Protein AF-A0A016TPY2-F1 (afdb_monomer_lite)

Sequence (150 aa):
MLPDPRPSDEDLDEGYVEQSNDREWDIEFTELELVSVVVYNLLQKNRFIAKELQAFGDIWKPRFQYLVNVIRVFTRRLKRKLDDEVERGEQDLRNSRLLKVANNVGLIANCFLVNICDLHVKITPSWAPQKRKAIYPRKVGLTYKRRRIE

Foldseek 3Di:
DQDDDDPDPPDDDPPPVPPPCPPVCPDPLLVLLVVLVVLLVVCQVPLVVLVVVVVVCVPCLNSLVVLLVVLVVVLVVLVVVQVVCVVVVHHDPVSVLSSLSSVLSNVSSVCSNVGSSDRDDDGDGSPHDDPPPPPPDPPPDPPDPDDDDD

pLDDT: mean 76.29, std 21.66, range [36.28, 96.44]

Radius of gyration: 22.67 Å; chains: 1; bounding box: 59×80×41 Å

Secondary structure (DSSP, 8-state):
-PPP-----TT--TTGGGTTTTTTT---HHHHHHHHHHHHHHHHH-HHHHHHHHHTHHHHHHHHHHHHHHHHHHHHHHHHHHHHHHHTT---HHHHHHHHHHHHHHHHHHHHHHHTT--------TTS----------------------

Organism: NCBI:txid53326

Structure (mmCIF, N/CA/C/O backbone):
data_AF-A0A016TPY2-F1
#
_entry.id   AF-A0A016TPY2-F1
#
loop_
_atom_site.group_PDB
_atom_site.id
_atom_site.type_symbol
_atom_site.label_atom_id
_atom_site.label_alt_id
_atom_site.label_comp_id
_atom_site.label_asym_id
_atom_site.label_entity_id
_atom_site.label_seq_id
_atom_site.pdbx_PDB_ins_code
_atom_site.Cartn_x
_atom_site.Cartn_y
_atom_site.Cartn_z
_atom_site.occupancy
_atom_site.B_iso_or_equiv
_atom_site.auth_seq_id
_atom_site.auth_comp_id
_atom_site.auth_asym_id
_atom_site.auth_atom_id
_atom_site.pdbx_PDB_model_num
ATOM 1 N N . MET A 1 1 ? 12.430 -10.779 5.160 1.00 46.66 1 MET A N 1
ATOM 2 C CA . MET A 1 1 ? 12.157 -11.285 3.796 1.00 46.66 1 MET A CA 1
ATOM 3 C C . MET A 1 1 ? 10.680 -11.625 3.723 1.00 46.66 1 MET A C 1
ATOM 5 O O . MET A 1 1 ? 10.185 -12.173 4.697 1.00 46.66 1 MET A O 1
ATOM 9 N N . LEU A 1 2 ? 9.971 -11.246 2.654 1.00 52.25 2 LEU A N 1
ATOM 10 C CA . LEU A 1 2 ? 8.590 -11.712 2.466 1.00 52.25 2 LEU A CA 1
ATOM 11 C C . LEU A 1 2 ? 8.623 -13.233 2.245 1.00 52.25 2 LEU A C 1
ATOM 13 O O . LEU A 1 2 ? 9.536 -13.679 1.544 1.00 52.25 2 LEU A O 1
ATOM 17 N N . PRO A 1 3 ? 7.692 -14.011 2.825 1.00 54.38 3 PRO A N 1
ATOM 18 C CA . PRO A 1 3 ? 7.655 -15.448 2.598 1.00 54.38 3 PRO A CA 1
ATOM 19 C C . PRO A 1 3 ? 7.477 -15.721 1.105 1.00 54.38 3 PRO A C 1
ATOM 21 O O . PRO A 1 3 ? 6.698 -15.031 0.437 1.00 54.38 3 PRO A O 1
ATOM 24 N N . ASP A 1 4 ? 8.197 -16.709 0.580 1.00 53.78 4 ASP A N 1
ATOM 25 C CA . ASP A 1 4 ? 7.926 -17.180 -0.771 1.00 53.78 4 ASP A CA 1
ATOM 26 C C . ASP A 1 4 ? 6.539 -17.843 -0.801 1.00 53.78 4 ASP A C 1
ATOM 28 O O . ASP A 1 4 ? 6.193 -18.582 0.129 1.00 53.78 4 ASP A O 1
ATOM 32 N N . PRO A 1 5 ? 5.720 -17.580 -1.836 1.00 49.53 5 PRO A N 1
ATOM 33 C CA . PRO A 1 5 ? 4.482 -18.316 -2.028 1.00 49.53 5 PRO A CA 1
ATOM 34 C C . PRO A 1 5 ? 4.843 -19.790 -2.235 1.00 49.53 5 PRO A C 1
ATOM 36 O O . PRO A 1 5 ? 5.479 -20.147 -3.226 1.00 49.53 5 PRO A O 1
ATOM 39 N N . ARG A 1 6 ? 4.494 -20.646 -1.270 1.00 51.94 6 ARG A N 1
ATOM 40 C CA . ARG A 1 6 ? 4.696 -22.091 -1.407 1.00 51.94 6 ARG A CA 1
ATOM 41 C C . ARG A 1 6 ? 3.804 -22.604 -2.546 1.00 51.94 6 ARG A C 1
ATOM 43 O O . ARG A 1 6 ? 2.679 -22.110 -2.672 1.00 51.94 6 ARG A O 1
ATOM 50 N N . PRO A 1 7 ? 4.270 -23.560 -3.370 1.00 44.44 7 PRO A N 1
ATOM 51 C CA . PRO A 1 7 ? 3.381 -24.265 -4.282 1.00 44.44 7 PRO A CA 1
ATOM 52 C C . PRO A 1 7 ? 2.259 -24.889 -3.450 1.00 44.44 7 PRO A C 1
ATOM 54 O O . PRO A 1 7 ? 2.516 -25.523 -2.428 1.00 44.4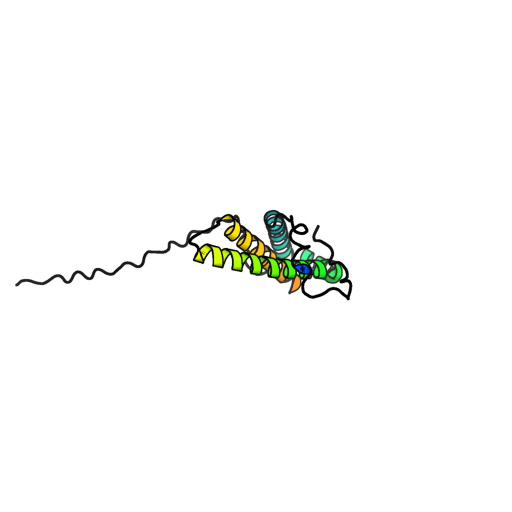4 7 PRO A O 1
ATOM 57 N N . SER A 1 8 ? 1.018 -24.605 -3.831 1.00 45.03 8 SER A N 1
ATOM 58 C CA . SER A 1 8 ? -0.161 -25.203 -3.219 1.00 45.03 8 SER A CA 1
ATOM 59 C C . SER A 1 8 ? -0.131 -26.700 -3.493 1.00 45.03 8 SER A C 1
ATOM 61 O O . SER A 1 8 ? -0.224 -27.090 -4.655 1.00 45.03 8 SER A O 1
ATOM 63 N N . ASP A 1 9 ? -0.004 -27.521 -2.453 1.00 37.69 9 ASP A N 1
ATOM 64 C CA . ASP A 1 9 ? -0.385 -28.928 -2.550 1.00 37.69 9 ASP A CA 1
ATOM 65 C C . ASP A 1 9 ? -1.871 -28.968 -2.943 1.00 37.69 9 ASP A C 1
ATOM 67 O O . ASP A 1 9 ? -2.714 -28.367 -2.274 1.00 37.69 9 ASP A O 1
ATOM 71 N N . GLU A 1 10 ? -2.172 -29.596 -4.079 1.00 44.88 10 GLU A N 1
ATOM 72 C CA . GLU A 1 10 ? -3.456 -29.500 -4.792 1.00 44.88 10 GLU A CA 1
ATOM 73 C C . GLU A 1 10 ? -4.649 -30.194 -4.102 1.00 44.88 10 GLU A C 1
ATOM 75 O O . GLU A 1 10 ? -5.740 -30.167 -4.655 1.00 44.88 10 GLU A O 1
AT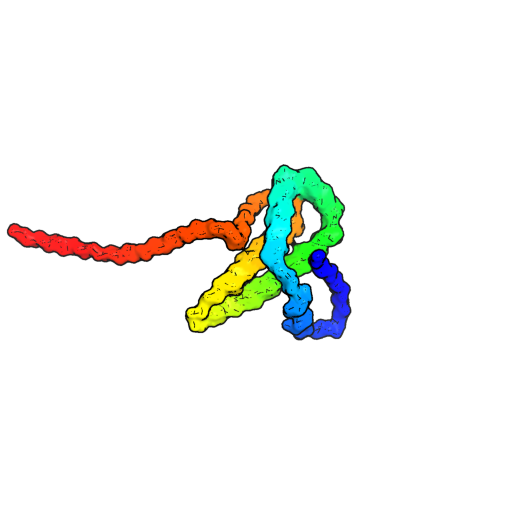OM 80 N N . ASP A 1 11 ? -4.519 -30.731 -2.885 1.00 42.38 11 ASP A N 1
ATOM 81 C CA . ASP A 1 11 ? -5.535 -31.632 -2.308 1.00 42.38 11 ASP A CA 1
ATOM 82 C C . ASP A 1 11 ? -5.909 -31.357 -0.838 1.00 42.38 11 ASP A C 1
ATOM 84 O O . ASP A 1 11 ? -6.116 -32.293 -0.065 1.00 42.38 11 ASP A O 1
ATOM 88 N N . LEU A 1 12 ? -6.010 -30.098 -0.394 1.00 42.50 12 LEU A N 1
ATOM 89 C CA . LEU A 1 12 ? -6.437 -29.821 0.988 1.00 42.50 12 LEU A CA 1
ATOM 90 C C . LEU A 1 12 ? -7.504 -28.724 1.088 1.00 42.50 12 LEU A C 1
ATOM 92 O O . LEU A 1 12 ? -7.235 -27.536 0.920 1.00 42.50 12 LEU A O 1
ATOM 96 N N . ASP A 1 13 ? -8.712 -29.205 1.390 1.00 39.31 13 ASP A N 1
ATOM 97 C CA . ASP A 1 13 ? -9.940 -28.542 1.834 1.00 39.31 13 ASP A CA 1
ATOM 98 C C . ASP A 1 13 ? -9.832 -27.075 2.294 1.00 39.31 13 ASP A C 1
ATOM 100 O O . ASP A 1 13 ? -8.977 -26.683 3.095 1.00 39.31 13 ASP A O 1
ATOM 104 N N . GLU A 1 14 ? -10.849 -26.307 1.889 1.00 42.06 14 GLU A N 1
ATOM 105 C CA . GLU A 1 14 ? -11.158 -24.890 2.163 1.00 42.06 14 GLU A CA 1
ATOM 106 C C . GLU A 1 14 ? -11.063 -24.420 3.638 1.00 42.06 14 GLU A C 1
ATOM 108 O O . GLU A 1 14 ? -11.200 -23.227 3.909 1.00 42.06 14 GLU A O 1
ATOM 113 N N . GLY A 1 15 ? -10.789 -25.309 4.598 1.00 41.69 15 GLY A N 1
ATOM 114 C CA . GLY A 1 15 ? -10.689 -25.010 6.031 1.00 41.69 15 GLY A CA 1
ATOM 115 C C . GLY A 1 15 ? -9.272 -24.835 6.600 1.00 41.69 15 GLY A C 1
ATOM 116 O O . GLY A 1 15 ? -9.130 -24.295 7.696 1.00 41.69 15 GLY A O 1
ATOM 117 N N . TYR A 1 16 ? -8.195 -25.243 5.912 1.00 36.59 16 TYR A N 1
ATOM 118 C CA . TYR A 1 16 ? -6.870 -25.330 6.570 1.00 36.59 16 TYR A CA 1
ATOM 119 C C . TYR A 1 16 ? -6.050 -24.025 6.606 1.00 36.59 16 TYR A C 1
ATOM 121 O O . TYR A 1 16 ? -5.089 -23.901 7.371 1.00 36.59 16 TYR A O 1
ATOM 129 N N . VAL A 1 17 ? -6.453 -22.996 5.852 1.00 45.03 17 VAL A N 1
ATOM 130 C CA . VAL A 1 17 ? -5.821 -21.660 5.928 1.00 45.03 17 VAL A CA 1
ATOM 131 C C . VAL A 1 17 ? -6.245 -20.909 7.207 1.00 45.03 17 VAL A C 1
ATOM 133 O O . VAL A 1 17 ? -5.700 -19.850 7.531 1.00 45.03 17 VAL A O 1
ATOM 136 N N . GLU A 1 18 ? -7.207 -21.438 7.973 1.00 43.69 18 GLU A N 1
ATOM 137 C CA . GLU A 1 18 ? -7.718 -20.777 9.176 1.00 43.69 18 GLU A CA 1
ATOM 138 C C . GLU A 1 18 ? -6.773 -20.831 10.381 1.00 43.69 18 GLU A C 1
ATOM 140 O O . GLU A 1 18 ? -6.814 -19.897 11.175 1.00 43.69 18 GLU A O 1
ATOM 145 N N . GLN A 1 19 ? -5.886 -21.828 10.501 1.00 39.00 19 GLN A N 1
ATOM 146 C CA . GLN A 1 19 ? -5.076 -22.006 11.723 1.00 39.00 19 GLN A CA 1
ATOM 147 C C . GLN A 1 19 ? -3.555 -21.940 11.523 1.00 39.00 19 GLN A C 1
ATOM 149 O O . GLN A 1 19 ? -2.835 -21.575 12.450 1.00 39.00 19 GLN A O 1
ATOM 154 N N . SER A 1 20 ? -3.036 -22.231 10.326 1.00 36.28 20 SER A N 1
ATOM 155 C CA . SER A 1 20 ? -1.578 -22.273 10.105 1.00 36.28 20 SER A CA 1
ATOM 156 C C . SER A 1 20 ? -0.906 -20.892 10.059 1.00 36.28 20 SER A C 1
ATOM 158 O O . SER A 1 20 ? 0.313 -20.802 10.181 1.00 36.28 20 SER A O 1
ATOM 160 N N . ASN A 1 21 ? -1.670 -19.815 9.861 1.00 47.56 21 ASN A N 1
ATOM 161 C CA . ASN A 1 21 ? -1.106 -18.520 9.465 1.00 47.56 21 ASN A CA 1
ATOM 162 C C . ASN A 1 21 ? -0.952 -17.509 10.613 1.00 47.56 21 ASN A C 1
ATOM 164 O O . ASN A 1 21 ? -0.351 -16.458 10.411 1.00 47.56 21 ASN A O 1
ATOM 168 N N . ASP A 1 22 ? -1.440 -17.810 11.820 1.00 44.38 22 ASP A N 1
ATOM 169 C CA . ASP A 1 22 ? -1.310 -16.880 12.953 1.00 4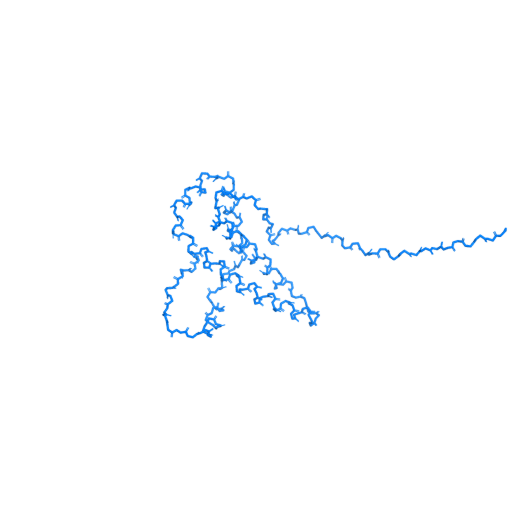4.38 22 ASP A CA 1
ATOM 170 C C . ASP A 1 22 ? 0.132 -16.808 13.492 1.00 44.38 22 ASP A C 1
ATOM 172 O O . ASP A 1 22 ? 0.510 -15.808 14.096 1.00 44.38 22 ASP A O 1
ATOM 176 N N . ARG A 1 23 ? 0.966 -17.831 13.235 1.00 40.69 23 ARG A N 1
ATOM 177 C CA . ARG A 1 23 ? 2.406 -17.835 13.576 1.00 40.69 23 ARG A CA 1
ATOM 178 C C . ARG A 1 23 ? 3.326 -17.366 12.445 1.00 40.69 23 ARG A C 1
ATOM 180 O O . ARG A 1 23 ? 4.455 -16.982 12.721 1.00 40.69 23 ARG A O 1
ATOM 187 N N . GLU A 1 24 ? 2.887 -17.424 11.187 1.00 42.88 24 GLU A N 1
ATOM 188 C CA . GLU A 1 24 ? 3.761 -17.175 10.023 1.00 42.88 24 GLU A CA 1
ATOM 189 C C . GLU A 1 24 ? 3.930 -15.674 9.711 1.00 42.88 24 GLU A C 1
ATOM 191 O O . GLU A 1 24 ? 4.841 -15.282 8.984 1.00 42.88 24 GLU A O 1
ATOM 196 N N . TRP A 1 25 ? 3.106 -14.818 10.324 1.00 52.25 25 TRP A N 1
ATOM 197 C CA . TRP A 1 25 ? 3.131 -13.365 10.141 1.00 52.25 25 TRP A CA 1
ATOM 198 C C . TRP A 1 25 ? 3.436 -12.605 11.424 1.00 52.25 25 TRP A C 1
ATOM 200 O O . TRP A 1 25 ? 2.865 -11.541 11.662 1.00 52.25 25 TRP A O 1
ATOM 210 N N . ASP A 1 26 ? 4.425 -13.072 12.184 1.00 49.28 26 ASP A N 1
ATOM 211 C CA . ASP A 1 26 ? 5.136 -12.245 13.173 1.00 49.28 26 ASP A CA 1
ATOM 212 C C . ASP A 1 26 ? 6.015 -11.182 12.465 1.00 49.28 26 ASP A C 1
ATOM 214 O O . ASP A 1 26 ? 7.151 -10.895 12.828 1.00 49.28 26 ASP A O 1
ATOM 218 N N . ILE A 1 27 ? 5.503 -10.624 11.363 1.00 54.75 27 ILE A N 1
ATOM 219 C CA . ILE A 1 27 ? 6.058 -9.452 10.716 1.00 54.75 27 ILE A CA 1
ATOM 220 C C . ILE A 1 27 ? 5.547 -8.279 11.526 1.00 54.75 27 ILE A C 1
ATOM 222 O O . ILE A 1 27 ? 4.339 -8.026 11.588 1.00 54.75 27 ILE A O 1
ATOM 226 N N . GLU A 1 28 ? 6.468 -7.518 12.101 1.00 73.25 28 GLU A N 1
ATOM 227 C CA . GLU A 1 28 ? 6.141 -6.209 12.626 1.00 73.25 28 GLU A CA 1
ATOM 228 C C . GLU A 1 28 ? 5.643 -5.345 11.461 1.00 73.25 28 GLU A C 1
ATOM 230 O O . GLU A 1 28 ? 6.414 -4.723 10.734 1.00 73.25 28 GLU A O 1
ATOM 235 N N . PHE A 1 29 ? 4.322 -5.316 11.245 1.00 76.88 29 PHE A N 1
ATOM 236 C CA . PHE A 1 29 ? 3.681 -4.546 10.175 1.00 76.88 29 PHE A CA 1
ATOM 237 C C . PHE A 1 29 ? 4.169 -3.088 10.158 1.00 76.88 29 PHE A C 1
ATOM 239 O O . PHE A 1 29 ? 4.203 -2.462 9.102 1.00 76.88 29 PHE A O 1
ATOM 246 N N . THR A 1 30 ? 4.579 -2.561 11.315 1.00 83.44 30 THR A N 1
ATOM 247 C CA . THR A 1 30 ? 5.204 -1.244 11.479 1.00 83.44 30 THR A CA 1
ATOM 248 C C . THR A 1 30 ? 6.549 -1.127 10.753 1.00 83.44 30 THR A C 1
ATOM 250 O O . THR A 1 30 ? 6.780 -0.135 10.063 1.00 83.44 30 THR A O 1
ATOM 253 N N . GLU A 1 31 ? 7.431 -2.122 10.868 1.00 87.88 31 GLU A N 1
ATOM 254 C CA . GLU A 1 31 ? 8.694 -2.165 10.121 1.00 87.88 31 GLU A CA 1
ATOM 255 C C . GLU A 1 31 ? 8.426 -2.294 8.623 1.00 87.88 31 GLU A C 1
ATOM 257 O O . GLU A 1 31 ? 9.031 -1.593 7.808 1.00 87.88 31 GLU A O 1
ATOM 262 N N . LEU A 1 32 ? 7.460 -3.141 8.255 1.00 90.25 32 LEU A N 1
ATOM 263 C CA . LEU A 1 32 ? 7.071 -3.306 6.862 1.00 90.25 32 LEU A CA 1
ATOM 264 C C . LEU A 1 32 ? 6.509 -2.003 6.278 1.00 90.25 32 LEU A C 1
ATOM 266 O O . LEU A 1 32 ? 6.829 -1.659 5.140 1.00 90.25 32 LEU A O 1
ATOM 270 N N . GLU A 1 33 ? 5.723 -1.246 7.045 1.00 93.00 33 GLU A N 1
ATOM 271 C CA . GLU A 1 33 ? 5.262 0.088 6.661 1.00 93.00 33 GLU A CA 1
ATOM 272 C C . GLU A 1 33 ? 6.433 1.054 6.473 1.00 93.00 33 GLU A C 1
ATOM 274 O O . GLU A 1 33 ? 6.481 1.743 5.454 1.00 93.00 33 GLU A O 1
ATOM 279 N N . LEU A 1 34 ? 7.394 1.083 7.402 1.00 92.62 34 LEU A N 1
ATOM 280 C CA . LEU A 1 34 ? 8.589 1.920 7.289 1.00 92.62 34 LEU A CA 1
ATOM 281 C C . LEU A 1 34 ? 9.353 1.642 5.997 1.00 92.62 34 LEU A C 1
ATOM 283 O O . LEU A 1 34 ? 9.574 2.563 5.206 1.00 92.62 34 LEU A O 1
ATOM 287 N N . VAL A 1 35 ? 9.705 0.380 5.755 1.00 93.44 35 VAL A N 1
ATOM 288 C CA . VAL A 1 35 ? 10.433 -0.024 4.548 1.00 93.44 35 VAL A CA 1
ATOM 289 C C . VAL A 1 35 ? 9.624 0.318 3.299 1.00 93.44 35 VAL A C 1
ATOM 291 O O . VAL A 1 35 ? 10.155 0.932 2.374 1.00 93.44 35 VAL A O 1
ATOM 294 N N . SER A 1 36 ? 8.327 0.004 3.290 1.00 94.12 36 SER A N 1
ATOM 295 C CA . SER A 1 36 ? 7.450 0.265 2.144 1.00 94.12 36 SER A CA 1
ATOM 296 C C . SER A 1 36 ? 7.362 1.757 1.818 1.00 94.12 36 SER A C 1
ATOM 298 O O . SER A 1 36 ? 7.475 2.138 0.654 1.00 94.12 36 SER A O 1
ATOM 300 N N . VAL A 1 37 ? 7.211 2.620 2.828 1.00 95.06 37 VAL A N 1
ATOM 301 C CA . VAL A 1 37 ? 7.159 4.081 2.658 1.00 95.06 37 VAL A CA 1
ATOM 302 C C . VAL A 1 37 ? 8.487 4.621 2.129 1.00 95.06 37 VAL A C 1
ATOM 304 O O . VAL A 1 37 ? 8.493 5.466 1.232 1.00 95.06 37 VAL A O 1
ATOM 307 N N . VAL A 1 38 ? 9.616 4.149 2.665 1.00 95.31 38 VAL A N 1
ATOM 308 C CA . VAL A 1 38 ? 10.950 4.569 2.210 1.00 95.31 38 VAL A CA 1
ATOM 309 C C . VAL A 1 38 ? 11.161 4.178 0.749 1.00 95.31 38 VAL A C 1
ATOM 311 O O . VAL A 1 38 ? 11.504 5.041 -0.061 1.00 95.31 38 VAL A O 1
ATOM 314 N N . VAL A 1 39 ? 10.886 2.920 0.389 1.00 95.25 39 VAL A N 1
ATOM 315 C CA . VAL A 1 39 ? 11.002 2.430 -0.992 1.00 95.25 39 VAL A CA 1
ATOM 316 C C . VAL A 1 39 ? 10.076 3.213 -1.921 1.00 95.25 39 VAL A C 1
ATOM 318 O O . VAL A 1 39 ? 10.534 3.718 -2.942 1.00 95.25 39 VAL A O 1
ATOM 321 N N . TYR A 1 40 ? 8.808 3.407 -1.548 1.00 96.44 40 TYR A N 1
ATOM 322 C CA . TYR A 1 40 ? 7.849 4.179 -2.342 1.00 96.44 40 TYR A CA 1
ATOM 323 C C . TYR A 1 40 ? 8.368 5.590 -2.653 1.00 96.44 40 TYR A C 1
ATOM 325 O O . TYR A 1 40 ? 8.375 6.013 -3.808 1.00 96.44 40 TYR A O 1
ATOM 333 N N . ASN A 1 41 ? 8.871 6.302 -1.640 1.00 95.12 41 ASN A N 1
ATOM 334 C CA . ASN A 1 41 ? 9.408 7.653 -1.807 1.00 95.12 41 ASN A CA 1
ATOM 335 C C . ASN A 1 41 ? 10.680 7.685 -2.668 1.00 95.12 41 ASN A C 1
ATOM 337 O O . ASN A 1 41 ? 10.873 8.624 -3.445 1.00 95.12 41 ASN A O 1
ATOM 341 N N . LEU A 1 42 ? 11.556 6.683 -2.536 1.00 95.44 42 LEU A N 1
ATOM 342 C CA . LEU A 1 42 ? 12.758 6.565 -3.361 1.00 95.44 42 LEU A CA 1
ATOM 343 C C . LEU A 1 42 ? 12.396 6.352 -4.830 1.00 95.44 42 LEU A C 1
ATOM 345 O O . LEU A 1 42 ? 12.925 7.062 -5.684 1.00 95.44 42 LEU A O 1
ATOM 349 N N . LEU A 1 43 ? 11.473 5.435 -5.120 1.00 95.69 43 LEU A N 1
ATOM 350 C CA . LEU A 1 43 ? 11.039 5.127 -6.483 1.00 95.69 43 LEU A CA 1
ATOM 351 C C . LEU A 1 43 ? 10.249 6.276 -7.113 1.00 95.69 43 LEU A C 1
ATOM 353 O O . LEU A 1 43 ? 10.460 6.595 -8.282 1.00 95.69 43 LEU A O 1
ATOM 357 N N . GLN A 1 44 ? 9.417 6.965 -6.327 1.00 95.00 44 GLN A N 1
ATOM 358 C CA . GLN A 1 44 ? 8.693 8.152 -6.777 1.00 95.00 44 GLN A CA 1
ATOM 359 C C . GLN A 1 44 ? 9.648 9.271 -7.223 1.00 95.00 44 GLN A C 1
ATOM 361 O O . GLN A 1 44 ? 9.403 9.925 -8.237 1.00 95.00 44 GLN A O 1
ATOM 366 N N . LYS A 1 45 ? 10.745 9.493 -6.486 1.00 94.75 45 LYS A N 1
ATOM 367 C CA . LYS A 1 45 ? 11.760 10.504 -6.831 1.00 94.75 45 LYS A CA 1
ATOM 368 C C . LYS A 1 45 ? 12.704 10.048 -7.944 1.00 94.75 45 LYS A C 1
ATOM 370 O O . LYS A 1 45 ? 13.159 10.874 -8.729 1.00 94.75 45 LYS A O 1
ATOM 375 N N . ASN A 1 46 ? 12.990 8.751 -8.023 1.00 94.75 46 ASN A N 1
ATOM 376 C CA . ASN A 1 46 ? 13.992 8.180 -8.920 1.00 94.75 46 ASN A CA 1
ATOM 377 C C . ASN A 1 46 ? 13.342 7.214 -9.914 1.00 94.75 46 ASN A C 1
ATOM 379 O O . ASN A 1 46 ? 13.482 5.994 -9.815 1.00 94.75 46 ASN A O 1
ATOM 383 N N . ARG A 1 47 ? 12.665 7.771 -10.926 1.00 92.25 47 ARG A N 1
ATOM 384 C CA . ARG A 1 47 ? 11.962 6.986 -11.957 1.00 92.25 47 ARG A CA 1
ATOM 385 C C . ARG A 1 47 ? 12.849 5.993 -12.710 1.00 92.25 47 ARG A C 1
ATOM 387 O O . ARG A 1 47 ? 12.334 4.998 -13.204 1.00 92.25 47 ARG A O 1
ATOM 394 N N . PHE A 1 48 ? 14.154 6.245 -12.821 1.00 94.69 48 PHE A N 1
ATOM 395 C CA . PHE A 1 48 ? 15.062 5.296 -13.467 1.00 94.69 48 PHE A CA 1
ATOM 396 C C . PHE A 1 48 ? 15.166 3.985 -12.669 1.00 94.69 48 PHE A C 1
ATOM 398 O O . PHE A 1 48 ? 15.036 2.922 -13.259 1.00 94.69 48 PHE A O 1
ATOM 405 N N . ILE A 1 49 ? 15.263 4.049 -11.333 1.00 94.88 49 ILE A N 1
ATOM 406 C CA . ILE A 1 49 ? 15.299 2.861 -10.461 1.00 94.88 49 ILE A CA 1
ATOM 407 C C . ILE A 1 49 ? 13.997 2.069 -10.590 1.00 94.88 49 ILE A C 1
ATOM 409 O O . ILE A 1 49 ? 14.016 0.844 -10.656 1.00 94.88 49 ILE A O 1
ATOM 413 N N . ALA A 1 50 ? 12.859 2.764 -10.668 1.00 94.44 50 ALA A N 1
ATOM 414 C CA . ALA A 1 50 ? 11.565 2.119 -10.867 1.00 94.44 50 ALA A CA 1
ATOM 415 C C . ALA A 1 50 ? 11.496 1.347 -12.197 1.00 94.44 50 ALA A C 1
ATOM 417 O O . ALA A 1 50 ? 10.973 0.237 -12.224 1.00 94.44 50 ALA A O 1
ATOM 418 N N . LYS A 1 51 ? 12.064 1.895 -13.281 1.00 95.44 51 LYS A N 1
ATOM 419 C CA . LYS A 1 51 ? 12.148 1.204 -14.578 1.00 95.44 51 LYS A CA 1
ATOM 420 C C . LYS A 1 51 ? 13.036 -0.036 -14.516 1.00 95.44 51 LYS A C 1
ATOM 422 O O . LYS A 1 51 ? 12.625 -1.076 -15.020 1.00 95.44 51 LYS A O 1
ATOM 427 N N . GLU A 1 52 ? 14.196 0.065 -13.869 1.00 95.31 52 GLU A N 1
ATOM 428 C CA . GLU A 1 52 ? 15.083 -1.085 -13.656 1.00 95.31 52 GLU A CA 1
ATOM 429 C C . GLU A 1 52 ? 14.366 -2.181 -12.859 1.00 95.31 52 GLU A C 1
ATOM 431 O O . GLU A 1 52 ? 14.313 -3.327 -13.288 1.00 95.31 52 GLU A O 1
ATOM 436 N N . LEU A 1 53 ? 13.704 -1.833 -11.750 1.00 94.12 53 LEU A N 1
ATOM 437 C CA . LEU A 1 53 ? 12.922 -2.800 -10.974 1.00 94.12 53 LEU A CA 1
ATOM 438 C C . LEU A 1 53 ? 11.762 -3.403 -11.771 1.00 94.12 53 LEU A C 1
ATOM 440 O O . LEU A 1 53 ? 11.493 -4.594 -11.635 1.00 94.12 53 LEU A O 1
ATOM 444 N N . GLN A 1 54 ? 11.075 -2.618 -12.605 1.00 94.81 54 GLN A N 1
ATOM 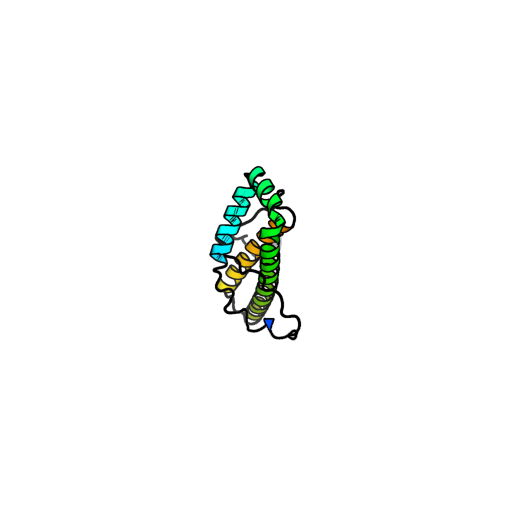445 C CA . GLN A 1 54 ? 10.001 -3.126 -13.460 1.00 94.81 54 GLN A CA 1
ATOM 446 C C . GLN A 1 54 ? 10.507 -4.214 -14.422 1.00 94.81 54 GLN A C 1
ATOM 448 O O . GLN A 1 54 ? 9.746 -5.139 -14.711 1.00 94.81 54 GLN A O 1
ATOM 453 N N . ALA A 1 55 ? 11.760 -4.127 -14.888 1.00 94.88 55 ALA A N 1
ATOM 454 C CA . ALA A 1 55 ? 12.368 -5.136 -15.756 1.00 94.88 55 ALA A CA 1
ATOM 455 C C . ALA A 1 55 ? 12.536 -6.496 -15.053 1.00 94.88 55 ALA A C 1
ATOM 457 O O . ALA A 1 55 ? 12.366 -7.525 -15.695 1.00 94.88 55 ALA A O 1
ATOM 458 N N . PHE A 1 56 ? 12.755 -6.500 -13.734 1.00 93.69 56 PHE A N 1
ATOM 459 C CA . PHE A 1 56 ? 12.805 -7.702 -12.881 1.00 93.69 56 PHE A CA 1
ATOM 460 C C . PHE A 1 56 ? 11.449 -8.014 -12.217 1.00 93.69 56 PHE A C 1
ATOM 462 O O . PHE A 1 56 ? 11.377 -8.524 -11.095 1.00 93.69 56 PHE A O 1
ATOM 469 N N . GLY A 1 57 ? 10.355 -7.625 -12.880 1.00 91.94 57 GLY A N 1
ATOM 470 C CA . GLY A 1 57 ? 8.984 -7.735 -12.378 1.00 91.94 57 GLY A CA 1
ATOM 471 C C . GLY A 1 57 ? 8.545 -9.156 -12.043 1.00 91.94 57 GLY A C 1
ATOM 472 O O . GLY A 1 57 ? 7.795 -9.360 -11.093 1.00 91.94 57 GLY A O 1
ATOM 473 N N . ASP A 1 58 ? 9.016 -10.129 -12.808 1.00 93.75 58 ASP A N 1
ATOM 474 C CA . ASP A 1 58 ? 8.775 -11.558 -12.623 1.00 93.75 58 ASP A CA 1
ATOM 475 C C . ASP A 1 58 ? 9.236 -12.076 -11.250 1.00 93.75 58 ASP A C 1
ATOM 477 O O . ASP A 1 58 ? 8.576 -12.935 -10.670 1.00 93.75 58 ASP A O 1
ATOM 481 N N . ILE A 1 59 ? 10.297 -11.495 -10.682 1.00 91.56 59 ILE A N 1
ATOM 482 C CA . ILE A 1 59 ? 10.843 -11.903 -9.381 1.00 91.56 59 ILE A CA 1
ATOM 483 C C . ILE A 1 59 ? 10.013 -11.345 -8.217 1.00 91.56 59 ILE A C 1
ATOM 485 O O . ILE A 1 59 ? 9.699 -12.060 -7.262 1.00 91.56 59 ILE A O 1
ATOM 489 N N . TRP A 1 60 ? 9.671 -10.053 -8.240 1.00 92.88 60 TRP A N 1
ATOM 490 C CA . TRP A 1 60 ? 9.053 -9.402 -7.076 1.00 92.88 60 TRP A CA 1
ATOM 491 C C . TRP A 1 60 ? 7.525 -9.357 -7.123 1.00 92.88 60 TRP A C 1
ATOM 493 O O . TRP A 1 60 ? 6.899 -9.394 -6.060 1.00 92.88 60 TRP A O 1
ATOM 503 N N . LYS A 1 61 ? 6.892 -9.308 -8.306 1.00 94.44 61 LYS A N 1
ATOM 504 C CA . LYS A 1 61 ? 5.424 -9.205 -8.406 1.00 94.44 61 LYS A CA 1
ATOM 505 C C . LYS A 1 61 ? 4.696 -10.355 -7.708 1.00 94.44 61 LYS A C 1
ATOM 507 O O . LYS A 1 61 ? 3.765 -10.048 -6.967 1.00 94.44 61 LYS A O 1
ATOM 512 N N . PRO A 1 62 ? 5.107 -11.634 -7.828 1.00 94.50 62 PRO A N 1
ATOM 513 C CA . PRO A 1 62 ? 4.434 -12.725 -7.118 1.00 94.50 62 PRO A CA 1
ATOM 514 C C . PRO A 1 62 ? 4.445 -12.546 -5.593 1.00 94.50 62 PRO A C 1
ATOM 516 O O . PRO A 1 62 ? 3.428 -12.751 -4.932 1.00 94.50 62 PRO A O 1
ATOM 519 N N . ARG A 1 63 ? 5.564 -12.069 -5.030 1.00 91.19 63 ARG A N 1
ATOM 520 C CA . ARG A 1 63 ? 5.698 -11.802 -3.587 1.00 91.19 63 ARG A CA 1
ATOM 521 C C . ARG A 1 63 ? 4.798 -10.657 -3.130 1.00 91.19 63 ARG A C 1
ATOM 523 O O . ARG A 1 63 ? 4.163 -10.748 -2.082 1.00 91.19 63 ARG A O 1
ATOM 530 N N . PHE A 1 64 ? 4.700 -9.594 -3.926 1.00 93.06 64 PHE A N 1
ATOM 531 C CA . PHE A 1 64 ? 3.789 -8.485 -3.640 1.00 93.06 64 PHE A CA 1
ATOM 532 C C . PHE A 1 64 ? 2.317 -8.874 -3.821 1.00 93.06 64 PHE A C 1
ATOM 534 O O . PHE A 1 64 ? 1.479 -8.441 -3.033 1.00 93.06 64 PHE A O 1
ATOM 541 N N . GLN A 1 65 ? 1.996 -9.736 -4.789 1.00 93.75 65 GLN A N 1
ATOM 542 C CA . GLN A 1 65 ? 0.653 -10.288 -4.972 1.00 93.75 65 GLN A CA 1
ATOM 543 C C . GLN A 1 65 ? 0.231 -11.109 -3.746 1.00 93.75 65 GLN A C 1
ATOM 545 O O . GLN A 1 65 ? -0.869 -10.930 -3.217 1.00 93.75 65 GLN A O 1
ATOM 550 N N . TYR A 1 66 ? 1.129 -11.966 -3.254 1.00 90.25 66 TYR A N 1
ATOM 551 C CA . TYR A 1 66 ? 0.921 -12.725 -2.026 1.00 90.25 66 TYR A CA 1
ATOM 552 C C . TYR A 1 66 ? 0.728 -11.801 -0.815 1.00 90.25 66 TYR A C 1
ATOM 554 O O . TYR A 1 66 ? -0.254 -11.939 -0.086 1.00 90.25 66 TYR A O 1
ATOM 562 N N . LEU A 1 67 ? 1.586 -10.787 -0.660 1.00 89.62 67 LEU A N 1
ATOM 563 C CA . LEU A 1 67 ? 1.465 -9.792 0.407 1.00 89.62 67 LEU A CA 1
ATOM 564 C C . LEU A 1 67 ? 0.111 -9.063 0.379 1.00 89.62 67 LEU A C 1
ATOM 566 O O . LEU A 1 67 ? -0.527 -8.916 1.421 1.00 89.62 67 LEU A O 1
ATOM 570 N N . VAL A 1 68 ? -0.364 -8.630 -0.793 1.00 91.62 68 VAL A N 1
ATOM 571 C CA . VAL A 1 68 ? -1.681 -7.983 -0.923 1.00 91.62 68 VAL A CA 1
ATOM 572 C C . VAL A 1 68 ? -2.804 -8.926 -0.490 1.00 91.62 68 VAL A C 1
ATOM 574 O O . VAL A 1 68 ? -3.721 -8.499 0.216 1.00 91.62 68 VAL A O 1
ATOM 577 N N . ASN A 1 69 ? -2.730 -10.208 -0.854 1.00 90.94 69 ASN A N 1
ATOM 578 C CA . ASN A 1 69 ? -3.718 -11.201 -0.435 1.00 90.94 69 ASN A CA 1
ATOM 579 C C . ASN A 1 69 ? -3.730 -11.396 1.085 1.00 90.94 69 ASN A C 1
ATOM 581 O O . ASN A 1 69 ? -4.804 -11.382 1.693 1.00 90.94 69 ASN A O 1
ATOM 585 N N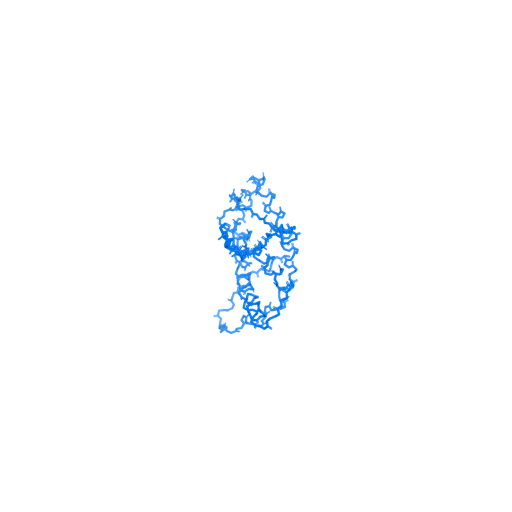 . VAL A 1 70 ? -2.552 -11.502 1.699 1.00 88.19 70 VAL A N 1
ATOM 586 C CA . VAL A 1 70 ? -2.384 -11.618 3.153 1.00 88.19 70 VAL A CA 1
ATOM 587 C C . VAL A 1 70 ? -2.967 -10.397 3.857 1.00 88.19 70 VAL A C 1
ATOM 589 O O . VAL A 1 70 ? -3.822 -10.539 4.730 1.00 88.19 70 VAL A O 1
ATOM 592 N N . ILE A 1 71 ? -2.600 -9.187 3.421 1.00 90.19 71 ILE A N 1
ATOM 593 C CA . ILE A 1 71 ? -3.122 -7.933 3.981 1.00 90.19 71 ILE A CA 1
ATOM 594 C C . ILE A 1 71 ? -4.640 -7.860 3.834 1.00 90.19 71 ILE A C 1
ATOM 596 O O . ILE A 1 71 ? -5.329 -7.426 4.756 1.00 90.19 71 ILE A O 1
ATOM 600 N N . ARG A 1 72 ? -5.197 -8.306 2.705 1.00 90.50 72 ARG A N 1
ATOM 601 C CA . ARG A 1 72 ? -6.647 -8.319 2.487 1.00 90.50 72 ARG A CA 1
ATOM 602 C C . ARG A 1 72 ? -7.361 -9.226 3.488 1.00 90.50 72 ARG A C 1
ATOM 604 O O . ARG A 1 72 ? -8.393 -8.835 4.028 1.00 90.50 72 ARG A O 1
ATOM 611 N N . VAL A 1 73 ? -6.841 -10.428 3.734 1.00 89.19 73 VAL A N 1
ATOM 612 C CA . VAL A 1 73 ? -7.418 -11.354 4.724 1.00 89.19 73 VAL A CA 1
ATOM 613 C C . VAL A 1 73 ? -7.264 -10.782 6.134 1.00 89.19 73 VAL A C 1
ATOM 615 O O . VAL A 1 73 ? -8.246 -10.696 6.872 1.00 89.19 73 VAL A O 1
ATOM 618 N N . PHE A 1 74 ? -6.065 -10.307 6.468 1.00 88.06 74 PHE A N 1
ATOM 619 C CA . PHE A 1 74 ? -5.738 -9.718 7.761 1.00 88.06 74 PHE A CA 1
ATOM 620 C C . PHE A 1 74 ? -6.624 -8.510 8.098 1.00 88.06 74 PHE A C 1
ATOM 622 O O . PHE A 1 74 ? -7.276 -8.484 9.140 1.00 88.06 74 PHE A O 1
ATOM 629 N N . THR A 1 75 ? -6.724 -7.532 7.194 1.00 90.62 75 THR A N 1
ATOM 630 C CA . THR A 1 75 ? -7.536 -6.322 7.404 1.00 90.62 75 THR A CA 1
ATOM 631 C C . THR A 1 75 ? -9.026 -6.630 7.503 1.00 90.62 75 THR A C 1
ATOM 633 O O . THR A 1 75 ? -9.715 -5.983 8.285 1.00 90.62 75 THR A O 1
ATOM 636 N N . ARG A 1 76 ? -9.538 -7.643 6.786 1.00 90.44 76 ARG A N 1
ATOM 637 C CA . ARG A 1 76 ? -10.928 -8.108 6.939 1.00 90.44 76 ARG A CA 1
ATOM 638 C C . ARG A 1 76 ? -11.188 -8.699 8.323 1.00 90.44 76 ARG A C 1
ATOM 640 O O . ARG A 1 76 ? -12.189 -8.340 8.937 1.00 90.44 76 ARG A O 1
ATOM 647 N N . ARG A 1 77 ? -10.302 -9.573 8.815 1.00 88.88 77 ARG A N 1
ATOM 648 C CA . ARG A 1 77 ? -10.408 -10.159 10.164 1.00 88.88 77 ARG A CA 1
ATOM 649 C C . ARG A 1 77 ? -10.314 -9.075 11.240 1.00 88.88 77 ARG A C 1
ATOM 651 O O . ARG A 1 77 ? -11.177 -8.998 12.108 1.00 88.88 77 ARG A O 1
ATOM 658 N N . LEU A 1 78 ? -9.322 -8.191 11.129 1.00 89.12 78 LEU A N 1
ATOM 659 C CA . LEU A 1 78 ? -9.103 -7.102 12.079 1.00 89.12 78 LEU A CA 1
ATOM 660 C C . LEU A 1 78 ? -10.253 -6.090 12.084 1.00 89.12 78 LEU A C 1
ATOM 662 O O . LEU A 1 78 ? -10.632 -5.605 13.144 1.00 89.12 78 LEU A O 1
ATOM 666 N N . LYS A 1 79 ? -10.838 -5.799 10.916 1.00 91.06 79 LYS A N 1
ATOM 667 C CA . LYS A 1 79 ? -12.018 -4.940 10.818 1.00 91.06 79 LYS A CA 1
ATOM 668 C C . LYS A 1 79 ? -13.219 -5.547 11.541 1.00 91.06 79 LYS A C 1
ATOM 670 O O . LYS A 1 79 ? -13.819 -4.843 12.335 1.00 91.06 79 LYS A O 1
ATOM 675 N N . ARG A 1 80 ? -13.527 -6.833 11.323 1.00 90.50 80 ARG A N 1
ATOM 676 C CA . ARG A 1 80 ? -14.623 -7.511 12.044 1.00 90.50 80 ARG A CA 1
ATOM 677 C C . ARG A 1 80 ? -14.430 -7.421 13.557 1.00 90.50 80 ARG A C 1
ATOM 679 O O . ARG A 1 80 ? -15.336 -7.003 14.256 1.00 90.50 80 ARG A O 1
ATOM 686 N N . LYS A 1 81 ? -13.214 -7.700 14.038 1.00 88.31 81 LYS A N 1
ATOM 687 C CA . LYS A 1 81 ? -12.880 -7.574 15.461 1.00 88.31 81 LYS A CA 1
ATOM 688 C C . LYS A 1 81 ? -13.107 -6.152 15.994 1.00 88.31 81 LYS A C 1
ATOM 690 O O . LYS A 1 81 ? -13.665 -5.995 17.072 1.00 88.31 81 LYS A O 1
ATOM 695 N N . LEU A 1 82 ? -12.684 -5.131 15.246 1.00 88.94 82 LEU A N 1
ATOM 696 C CA . LEU A 1 82 ? -12.899 -3.726 15.608 1.00 88.94 82 LEU A CA 1
ATOM 697 C C . LEU A 1 82 ? -14.382 -3.336 15.593 1.00 88.94 82 LEU A C 1
ATOM 699 O O . LEU A 1 82 ? -14.806 -2.576 16.457 1.00 88.94 82 LEU A O 1
ATOM 703 N N . ASP A 1 83 ? -15.156 -3.839 14.632 1.00 89.62 83 ASP A N 1
ATOM 704 C CA . ASP A 1 83 ? -16.599 -3.604 14.562 1.00 89.62 83 ASP A CA 1
ATOM 705 C C . ASP A 1 83 ? -17.290 -4.226 15.803 1.00 89.62 83 ASP A C 1
ATOM 707 O O . ASP A 1 83 ? -18.051 -3.537 16.480 1.00 89.62 83 ASP A O 1
ATOM 711 N N . ASP A 1 84 ? -16.915 -5.451 16.200 1.00 90.06 84 ASP A N 1
ATOM 712 C CA . ASP A 1 84 ? -17.420 -6.104 17.421 1.00 90.06 84 ASP A CA 1
ATOM 713 C C . ASP A 1 84 ? -16.997 -5.373 18.716 1.00 90.06 84 ASP A C 1
ATOM 715 O O . ASP A 1 84 ? -17.749 -5.322 19.690 1.00 90.06 84 ASP A O 1
ATOM 719 N N . GLU A 1 85 ? -15.773 -4.829 18.773 1.00 88.62 85 GLU A N 1
ATOM 720 C CA . GLU A 1 85 ? -15.297 -4.004 19.899 1.00 88.62 85 GLU A CA 1
ATOM 721 C C . GLU A 1 85 ? -16.147 -2.734 20.043 1.00 88.62 85 GLU A C 1
ATOM 723 O O . GLU A 1 85 ? -16.573 -2.399 21.149 1.00 88.62 85 GLU A O 1
ATOM 728 N N . VAL A 1 86 ? -16.464 -2.070 18.927 1.00 88.12 86 VAL A N 1
ATOM 729 C CA . VAL A 1 86 ? -17.317 -0.873 18.915 1.00 88.12 86 VAL A CA 1
ATOM 730 C C . VAL A 1 86 ? -18.725 -1.191 19.418 1.00 88.12 86 VAL A C 1
ATOM 732 O O . VAL A 1 86 ? -19.270 -0.414 20.202 1.00 88.12 86 VAL A O 1
ATOM 735 N N . GLU A 1 87 ? -19.302 -2.331 19.026 1.00 89.19 87 GLU A N 1
ATOM 736 C CA . GLU A 1 87 ? -20.603 -2.787 19.539 1.00 89.19 87 GLU A CA 1
ATOM 737 C C . GLU A 1 87 ? -20.576 -3.057 21.052 1.00 89.19 87 GLU A C 1
ATOM 739 O O . GLU A 1 87 ? -21.554 -2.784 21.749 1.00 89.19 87 GLU A O 1
ATOM 744 N N . ARG A 1 88 ? -19.435 -3.517 21.579 1.00 88.88 88 ARG A N 1
ATOM 745 C CA . ARG A 1 88 ? -19.196 -3.699 23.021 1.00 88.88 88 ARG A CA 1
ATOM 746 C C . ARG A 1 88 ? -18.856 -2.402 23.766 1.00 88.88 88 ARG A C 1
ATOM 748 O O . ARG A 1 88 ? -18.750 -2.420 24.990 1.00 88.88 88 ARG A O 1
ATOM 755 N N . GLY A 1 89 ? -18.705 -1.276 23.065 1.00 82.69 89 GLY A N 1
ATOM 756 C CA . GLY A 1 89 ? -18.268 -0.003 23.649 1.00 82.69 89 GLY A CA 1
ATOM 757 C C . GLY A 1 89 ? -16.782 0.028 24.027 1.00 82.69 89 GLY A C 1
ATOM 758 O O . GLY A 1 89 ? -16.347 0.922 24.755 1.00 82.69 89 GLY A O 1
ATOM 759 N N . GLU A 1 90 ? -16.000 -0.930 23.535 1.00 82.25 90 GLU A N 1
ATOM 760 C CA . GLU A 1 90 ? -14.553 -0.992 23.687 1.00 82.25 90 GLU A CA 1
ATOM 761 C C . GLU A 1 90 ? -13.878 -0.280 22.507 1.00 82.25 90 GLU A C 1
ATOM 763 O O . GLU A 1 90 ? -14.389 -0.239 21.387 1.00 82.25 90 GLU A O 1
ATOM 768 N N . GLN A 1 91 ? -12.710 0.317 22.743 1.00 75.69 91 GLN A N 1
ATOM 769 C CA . GLN A 1 91 ? -11.943 0.938 21.668 1.00 75.69 91 GLN A CA 1
ATOM 770 C C . GLN A 1 91 ? -10.458 0.620 21.828 1.00 75.69 91 GLN A C 1
ATOM 772 O O . GLN A 1 91 ? -9.714 1.361 22.476 1.00 75.69 91 GLN A O 1
ATOM 777 N N . ASP A 1 92 ? -10.010 -0.480 21.217 1.00 77.88 92 ASP A N 1
ATOM 778 C CA . ASP A 1 92 ? -8.595 -0.834 21.223 1.00 77.88 92 ASP A CA 1
ATOM 779 C C . ASP A 1 92 ? -7.817 0.023 20.207 1.00 77.88 92 ASP A C 1
ATOM 781 O O . ASP A 1 92 ? -7.802 -0.194 18.986 1.00 77.88 92 ASP A O 1
ATOM 785 N N . LEU A 1 93 ? -7.112 1.026 20.735 1.00 80.44 93 LEU A N 1
ATOM 786 C CA . LEU A 1 93 ? -6.230 1.897 19.959 1.00 80.44 93 LEU A CA 1
ATOM 787 C C . LEU A 1 93 ? -5.113 1.116 19.244 1.00 80.44 93 LEU A C 1
ATOM 789 O O . LEU A 1 93 ? -4.637 1.569 18.197 1.00 80.44 93 LEU A O 1
ATOM 793 N N . ARG A 1 94 ? -4.702 -0.049 19.763 1.00 82.62 94 ARG A N 1
ATOM 794 C CA . ARG A 1 94 ? -3.681 -0.906 19.149 1.00 82.62 94 ARG A CA 1
ATOM 795 C C . ARG A 1 94 ? -4.212 -1.554 17.876 1.00 82.62 94 ARG A C 1
ATOM 797 O O . ARG A 1 94 ? -3.563 -1.428 16.838 1.00 82.62 94 ARG A O 1
ATOM 804 N N . ASN A 1 95 ? -5.398 -2.163 17.927 1.00 83.31 95 ASN A N 1
ATOM 805 C CA . ASN A 1 95 ? -6.042 -2.775 16.759 1.00 83.31 95 ASN A CA 1
ATOM 806 C C . ASN A 1 95 ? -6.356 -1.720 15.687 1.00 83.31 95 ASN A C 1
ATOM 808 O O . ASN A 1 95 ? -6.086 -1.930 14.503 1.00 83.31 95 ASN A O 1
ATOM 812 N N . SER A 1 96 ? -6.811 -0.531 16.097 1.00 85.94 96 SER A N 1
ATOM 813 C CA . SER A 1 96 ? -7.031 0.595 15.181 1.00 85.94 96 SER A CA 1
ATOM 814 C C . SER A 1 96 ? -5.739 1.057 14.492 1.00 85.94 96 SER A C 1
ATOM 816 O O . SER A 1 96 ? -5.718 1.293 13.280 1.00 85.94 96 SER A O 1
ATOM 818 N N . ARG A 1 97 ? -4.630 1.164 15.241 1.00 86.25 97 ARG A N 1
ATOM 819 C CA . ARG A 1 97 ? -3.317 1.512 14.677 1.00 86.25 97 ARG A CA 1
ATOM 820 C C . ARG A 1 97 ? -2.833 0.437 13.711 1.00 86.25 97 ARG A C 1
ATOM 822 O O . ARG A 1 97 ? -2.413 0.775 12.609 1.00 86.25 97 ARG A O 1
ATOM 829 N N . LEU A 1 98 ? -2.947 -0.830 14.089 1.00 87.94 98 LEU A N 1
ATOM 830 C CA . LEU A 1 98 ? -2.539 -1.962 13.266 1.00 87.94 98 LEU A CA 1
ATOM 831 C C . LEU A 1 98 ? -3.309 -2.014 11.938 1.00 87.94 98 LEU A C 1
ATOM 833 O O . LEU A 1 98 ? -2.711 -2.236 10.888 1.00 87.94 98 LEU A O 1
ATOM 837 N N . LEU A 1 99 ? -4.606 -1.689 11.952 1.00 90.12 99 LEU A N 1
ATOM 838 C CA . LEU A 1 99 ? -5.405 -1.572 10.733 1.00 90.12 99 LEU A CA 1
ATOM 839 C C . LEU A 1 99 ? -4.895 -0.449 9.814 1.00 90.12 99 LEU A C 1
ATOM 841 O O . LEU A 1 99 ? -4.830 -0.634 8.599 1.00 90.12 99 LEU A O 1
ATOM 845 N N . LYS A 1 100 ? -4.504 0.710 10.366 1.00 90.56 100 LYS A N 1
ATOM 846 C CA . LYS A 1 100 ? -3.911 1.807 9.572 1.00 90.56 100 LYS A CA 1
ATOM 847 C C . LYS A 1 100 ? -2.602 1.377 8.913 1.00 90.56 100 LYS A C 1
ATOM 849 O O . LYS A 1 100 ? -2.422 1.622 7.724 1.00 90.56 100 LYS A O 1
ATOM 854 N N . VAL A 1 101 ? -1.730 0.721 9.676 1.00 91.69 101 VAL A N 1
ATOM 855 C CA . VAL A 1 101 ? -0.444 0.202 9.195 1.00 91.69 101 VAL A CA 1
ATOM 856 C C . VAL A 1 101 ? -0.673 -0.787 8.044 1.00 91.69 101 VAL A C 1
ATOM 858 O O . VAL A 1 101 ? -0.147 -0.592 6.950 1.00 91.69 101 VAL A O 1
ATOM 861 N N . ALA A 1 102 ? -1.528 -1.795 8.245 1.00 91.69 102 ALA A N 1
ATOM 862 C CA . ALA A 1 102 ? -1.825 -2.806 7.231 1.00 91.69 102 ALA A CA 1
ATOM 863 C C . ALA A 1 102 ? -2.433 -2.199 5.953 1.00 91.69 102 ALA A C 1
ATOM 865 O O . ALA A 1 102 ? -2.043 -2.569 4.847 1.00 91.69 102 ALA A O 1
ATOM 866 N N . ASN A 1 103 ? -3.331 -1.217 6.086 1.00 93.44 103 ASN A N 1
ATOM 867 C CA . ASN A 1 103 ? -3.890 -0.499 4.938 1.00 93.44 103 ASN A CA 1
ATOM 868 C C . ASN A 1 103 ? -2.825 0.286 4.159 1.00 93.44 103 ASN A C 1
ATOM 870 O O . ASN A 1 103 ? -2.849 0.273 2.929 1.00 93.44 103 ASN A O 1
ATOM 874 N N . ASN A 1 104 ? -1.884 0.941 4.845 1.00 94.50 104 ASN A N 1
ATOM 875 C CA . ASN A 1 104 ? -0.793 1.661 4.189 1.00 94.50 104 ASN A CA 1
ATOM 876 C C . ASN A 1 104 ? 0.117 0.712 3.404 1.00 94.50 104 ASN A C 1
ATOM 878 O O . ASN A 1 104 ? 0.407 0.977 2.237 1.00 94.50 104 ASN A O 1
ATOM 882 N N . VAL A 1 105 ? 0.513 -0.414 4.005 1.00 94.56 105 VAL A N 1
ATOM 883 C CA . VAL A 1 105 ? 1.312 -1.435 3.310 1.00 94.56 105 VAL A CA 1
ATOM 884 C C . VAL A 1 105 ? 0.549 -1.979 2.100 1.00 94.56 105 VAL A C 1
ATOM 886 O O . VAL A 1 105 ? 1.107 -2.051 1.007 1.00 94.56 105 VAL A O 1
ATOM 889 N N . GLY A 1 106 ? -0.739 -2.299 2.257 1.00 94.31 106 GLY A N 1
ATOM 890 C CA . GLY A 1 106 ? -1.566 -2.826 1.170 1.00 94.31 106 GLY A CA 1
ATOM 891 C C . GLY A 1 106 ? -1.732 -1.837 0.019 1.00 94.31 106 GLY A C 1
ATOM 892 O O . GLY A 1 106 ? -1.693 -2.227 -1.146 1.00 94.31 106 GLY A O 1
ATOM 893 N N . LEU A 1 107 ? -1.877 -0.549 0.328 1.00 95.50 107 LEU A N 1
ATOM 894 C CA . LEU A 1 107 ? -1.949 0.512 -0.671 1.00 95.50 107 LEU A CA 1
ATOM 895 C C . LEU A 1 107 ? -0.641 0.626 -1.463 1.00 95.50 107 LEU A C 1
ATOM 897 O O . LEU A 1 107 ? -0.678 0.613 -2.690 1.00 95.50 107 LEU A O 1
ATOM 901 N N . ILE A 1 108 ? 0.505 0.679 -0.776 1.00 95.94 108 ILE A N 1
ATOM 902 C CA . ILE A 1 108 ? 1.826 0.756 -1.421 1.00 95.94 108 ILE A CA 1
ATOM 903 C C . ILE A 1 108 ? 2.076 -0.473 -2.300 1.00 95.94 108 ILE A C 1
ATOM 905 O O . ILE A 1 108 ? 2.482 -0.333 -3.454 1.00 95.94 108 ILE A O 1
ATOM 909 N N . ALA A 1 109 ? 1.795 -1.668 -1.777 1.00 95.62 109 ALA A N 1
ATOM 910 C CA . ALA A 1 109 ? 1.970 -2.917 -2.505 1.00 95.62 109 ALA A CA 1
ATOM 911 C C . ALA A 1 109 ? 1.136 -2.943 -3.797 1.00 95.62 109 ALA A C 1
ATOM 913 O O . ALA A 1 109 ? 1.651 -3.294 -4.858 1.00 95.62 109 ALA A O 1
ATOM 914 N N . ASN A 1 110 ? -0.119 -2.487 -3.735 1.00 95.88 110 ASN A N 1
ATOM 915 C CA . ASN A 1 110 ? -0.961 -2.348 -4.923 1.00 95.88 110 ASN A CA 1
ATOM 916 C C . ASN A 1 110 ? -0.406 -1.325 -5.923 1.00 95.88 110 ASN A C 1
ATOM 918 O O . ASN A 1 110 ? -0.424 -1.594 -7.122 1.00 95.88 110 ASN A O 1
ATOM 922 N N . CYS A 1 111 ? 0.126 -0.183 -5.468 1.00 95.94 111 CYS A N 1
ATOM 923 C CA . CYS A 1 111 ? 0.767 0.781 -6.366 1.00 95.94 111 CYS A CA 1
ATOM 924 C C . CYS A 1 111 ? 1.926 0.148 -7.147 1.00 95.94 111 CYS A C 1
ATOM 926 O O . CYS A 1 111 ? 2.025 0.354 -8.356 1.00 95.94 111 CYS A O 1
ATOM 928 N N . PHE A 1 112 ? 2.768 -0.652 -6.485 1.00 95.69 112 PHE A N 1
ATOM 929 C CA . PHE A 1 112 ? 3.866 -1.348 -7.158 1.00 95.69 112 PHE A CA 1
ATOM 930 C C . PHE A 1 112 ? 3.352 -2.356 -8.190 1.00 95.69 112 PHE A C 1
ATOM 932 O O . PHE A 1 112 ? 3.838 -2.361 -9.318 1.00 95.69 112 PHE A O 1
ATOM 939 N N . LEU A 1 113 ? 2.344 -3.163 -7.839 1.00 95.38 113 LEU A N 1
ATOM 940 C CA . LEU A 1 113 ? 1.771 -4.170 -8.740 1.00 95.38 113 LEU A CA 1
ATOM 941 C C . LEU A 1 113 ? 1.122 -3.565 -9.989 1.00 95.38 113 LEU A C 1
ATOM 943 O O . LEU A 1 113 ? 1.307 -4.098 -11.082 1.00 95.38 113 LEU A O 1
ATOM 947 N N . VAL A 1 114 ? 0.376 -2.465 -9.831 1.00 94.19 114 VAL A N 1
ATOM 948 C CA . VAL A 1 114 ? -0.305 -1.792 -10.946 1.00 94.19 114 VAL A CA 1
ATOM 949 C C . VAL A 1 114 ? 0.716 -1.137 -11.869 1.00 94.19 114 VAL A C 1
ATOM 951 O O . VAL A 1 114 ? 0.754 -1.440 -13.061 1.00 94.19 114 VAL A O 1
ATOM 954 N N . ASN A 1 115 ? 1.541 -0.234 -11.333 1.00 93.06 115 ASN A N 1
ATOM 955 C CA . ASN A 1 115 ? 2.572 0.443 -12.108 1.00 93.06 115 ASN A CA 1
ATOM 956 C C . ASN A 1 115 ? 3.618 1.092 -11.192 1.00 93.06 115 ASN A C 1
ATOM 958 O O . ASN A 1 115 ? 3.474 2.242 -10.772 1.00 93.06 115 ASN A O 1
ATOM 962 N N . ILE A 1 116 ? 4.725 0.387 -10.953 1.00 94.19 116 ILE A N 1
ATOM 963 C CA . ILE A 1 116 ? 5.833 0.893 -10.132 1.00 94.19 116 ILE A CA 1
ATOM 964 C C . ILE A 1 116 ? 6.478 2.179 -10.692 1.00 94.19 116 ILE A C 1
ATOM 966 O O . ILE A 1 116 ? 7.115 2.921 -9.948 1.00 94.19 116 ILE A O 1
ATOM 970 N N . CYS A 1 117 ? 6.304 2.475 -11.987 1.00 94.12 117 CYS A N 1
ATOM 971 C CA . CYS A 1 117 ? 6.850 3.668 -12.642 1.00 94.12 117 CYS A CA 1
ATOM 972 C C . CYS A 1 117 ? 5.960 4.915 -12.494 1.00 94.12 117 CYS A C 1
ATOM 974 O O . CYS A 1 117 ? 6.406 6.023 -12.817 1.00 94.12 117 CYS A O 1
ATOM 976 N N . ASP A 1 118 ? 4.719 4.755 -12.022 1.00 92.50 118 ASP A N 1
ATOM 977 C CA . ASP A 1 118 ? 3.741 5.836 -11.885 1.00 92.50 118 ASP A CA 1
ATOM 978 C C . ASP A 1 118 ? 3.163 5.923 -10.463 1.00 92.50 118 ASP A C 1
ATOM 980 O O . ASP A 1 118 ? 2.000 5.628 -10.188 1.00 92.50 118 ASP A O 1
ATOM 984 N N . LEU A 1 119 ? 4.016 6.350 -9.533 1.00 93.81 119 LEU A N 1
ATOM 985 C CA . LEU A 1 119 ? 3.683 6.501 -8.118 1.00 93.81 119 LEU A CA 1
ATOM 986 C C . LEU A 1 119 ? 3.240 7.939 -7.812 1.00 93.81 119 LEU A C 1
ATOM 988 O O . LEU A 1 119 ? 4.066 8.829 -7.608 1.00 93.81 119 LEU A O 1
ATOM 992 N N . HIS A 1 120 ? 1.931 8.180 -7.760 1.00 92.50 120 HIS A N 1
ATOM 993 C CA . HIS A 1 120 ? 1.350 9.510 -7.504 1.00 92.50 120 HIS A CA 1
ATOM 994 C C . HIS A 1 120 ? 0.463 9.569 -6.250 1.00 92.50 120 HIS A C 1
ATOM 996 O O . HIS A 1 120 ? 0.108 10.654 -5.786 1.00 92.50 120 HIS A O 1
ATOM 1002 N N . VAL A 1 121 ? 0.117 8.419 -5.667 1.00 91.94 121 VAL A N 1
ATOM 1003 C CA . VAL A 1 121 ? -0.701 8.350 -4.453 1.00 91.94 121 VAL A CA 1
ATOM 1004 C C . VAL A 1 121 ? 0.054 8.973 -3.278 1.00 91.94 121 VAL A C 1
ATOM 1006 O O . VAL A 1 121 ? 1.239 8.710 -3.059 1.00 91.94 121 VAL A O 1
ATOM 1009 N N . LYS A 1 122 ? -0.634 9.809 -2.497 1.00 90.44 122 LYS A N 1
ATOM 1010 C CA . LYS A 1 122 ? -0.067 10.399 -1.284 1.00 90.44 122 LYS A CA 1
ATOM 1011 C C . LYS A 1 122 ? -0.213 9.430 -0.115 1.00 90.44 122 LYS A C 1
ATOM 1013 O O . LYS A 1 122 ? -1.312 9.242 0.402 1.00 90.44 122 LYS A O 1
ATOM 1018 N N . ILE A 1 123 ? 0.905 8.878 0.340 1.00 90.56 123 ILE A N 1
ATOM 1019 C CA . ILE A 1 123 ? 0.945 8.002 1.510 1.00 90.56 123 ILE A CA 1
ATOM 1020 C C . ILE A 1 123 ? 1.148 8.839 2.775 1.00 90.56 123 ILE A C 1
ATOM 1022 O O . ILE A 1 123 ? 2.040 9.684 2.838 1.00 90.56 123 ILE A O 1
ATOM 1026 N N . THR A 1 124 ? 0.311 8.614 3.788 1.00 90.50 124 THR A N 1
ATOM 1027 C CA . THR A 1 124 ? 0.478 9.215 5.119 1.00 90.50 124 THR A CA 1
ATOM 1028 C C . THR A 1 124 ? 0.821 8.103 6.108 1.00 90.50 124 THR A C 1
ATOM 1030 O O . THR A 1 124 ? -0.064 7.299 6.403 1.00 90.50 124 THR A O 1
ATOM 1033 N N . PRO A 1 125 ? 2.063 8.037 6.618 1.00 89.75 125 PRO A N 1
ATOM 1034 C CA . PRO A 1 125 ? 2.469 6.986 7.546 1.00 89.75 125 PRO A CA 1
ATOM 1035 C C . PRO A 1 125 ? 1.620 6.962 8.819 1.00 89.75 125 PRO A C 1
ATOM 1037 O O . PRO A 1 125 ? 1.159 8.008 9.282 1.00 89.75 125 PRO A O 1
ATOM 1040 N N . SER A 1 126 ? 1.450 5.787 9.421 1.00 88.75 126 SER A N 1
ATOM 1041 C CA . SER A 1 126 ? 0.615 5.591 10.611 1.00 88.75 126 SER A CA 1
ATOM 1042 C C . SER A 1 126 ? 1.111 6.364 11.839 1.00 88.75 126 SER A C 1
ATOM 1044 O O . SER A 1 126 ? 0.307 6.734 12.695 1.00 88.75 126 SER A O 1
ATOM 1046 N N . TRP A 1 127 ? 2.419 6.643 11.910 1.00 86.25 127 TRP A N 1
ATOM 1047 C CA . TRP A 1 127 ? 3.053 7.457 12.953 1.00 86.25 127 TRP A CA 1
ATOM 1048 C C . TRP A 1 127 ? 3.009 8.963 12.672 1.00 86.25 127 TRP A C 1
ATOM 1050 O O . TRP A 1 127 ? 3.411 9.754 13.526 1.00 86.25 127 TRP A O 1
ATOM 1060 N N . ALA A 1 128 ? 2.541 9.390 11.495 1.00 84.25 128 ALA A N 1
ATOM 1061 C CA . ALA A 1 128 ? 2.407 10.809 11.213 1.00 84.25 128 ALA A CA 1
ATOM 1062 C C . ALA A 1 128 ? 1.313 11.414 12.113 1.00 84.25 128 ALA A C 1
ATOM 1064 O O . ALA A 1 128 ? 0.229 10.833 12.247 1.00 84.25 128 ALA A O 1
ATOM 1065 N N . PRO A 1 129 ? 1.548 12.594 12.714 1.00 72.19 129 PRO A N 1
ATOM 1066 C CA . PRO A 1 129 ? 0.549 13.241 13.546 1.00 72.19 129 PRO A CA 1
ATOM 1067 C C . PRO A 1 129 ? -0.692 13.551 12.705 1.00 72.19 129 PRO A C 1
ATOM 1069 O O . PRO A 1 129 ? -0.680 14.412 11.821 1.00 72.19 129 PRO A O 1
ATOM 1072 N N . GLN A 1 130 ? -1.793 12.852 12.982 1.00 63.62 130 GLN A N 1
ATOM 1073 C CA . GLN A 1 130 ? -3.083 13.214 12.418 1.00 63.62 130 GLN A CA 1
ATOM 1074 C C . GLN A 1 130 ? -3.490 14.542 13.052 1.00 63.62 130 GLN A C 1
ATOM 1076 O O . GLN A 1 130 ? -3.760 14.605 14.253 1.00 63.62 130 GLN A O 1
ATOM 1081 N N . LYS A 1 131 ? -3.549 15.616 12.254 1.00 53.81 131 LYS A N 1
ATOM 1082 C CA . LYS A 1 131 ? -4.258 16.831 12.666 1.00 53.81 131 LYS A CA 1
ATOM 1083 C C . LYS A 1 131 ? -5.672 16.387 13.027 1.00 53.81 131 LYS A C 1
ATOM 1085 O O . LYS A 1 131 ? -6.429 16.006 12.133 1.00 53.81 131 LYS A O 1
ATOM 1090 N N . ARG A 1 132 ? -6.003 16.360 14.324 1.00 51.19 132 ARG A N 1
ATOM 1091 C CA . ARG A 1 132 ? -7.361 16.069 14.792 1.00 51.19 132 ARG A CA 1
ATOM 1092 C C . ARG A 1 132 ? -8.268 17.026 14.030 1.00 51.19 132 ARG A C 1
ATOM 1094 O O . ARG A 1 132 ? -8.171 18.236 14.224 1.00 51.19 132 ARG A O 1
ATOM 1101 N N . LYS A 1 133 ? -9.102 16.516 13.118 1.00 44.72 133 LYS A N 1
ATOM 1102 C CA . LYS A 1 133 ? -10.216 17.318 12.618 1.00 44.72 133 LYS A CA 1
ATOM 1103 C C . LYS A 1 133 ? -11.044 17.601 13.860 1.00 44.72 133 LYS A C 1
ATOM 1105 O O . LYS A 1 133 ? -11.588 16.667 14.441 1.00 44.72 133 LYS A O 1
ATOM 1110 N N . ALA A 1 134 ? -11.037 18.849 14.322 1.00 39.81 134 ALA A N 1
ATOM 1111 C CA . ALA A 1 134 ? -11.923 19.276 15.384 1.00 39.81 134 ALA A CA 1
ATOM 1112 C C . ALA A 1 134 ? -13.337 18.919 14.923 1.00 39.81 134 ALA A C 1
ATOM 1114 O O . ALA A 1 134 ? -13.846 19.487 13.955 1.00 39.81 134 ALA A O 1
ATOM 1115 N N . ILE A 1 135 ? -13.935 17.915 15.559 1.00 43.66 135 ILE A N 1
ATOM 1116 C CA . ILE A 1 135 ? -15.368 17.702 15.471 1.00 43.66 135 ILE A CA 1
ATOM 1117 C C . ILE A 1 135 ? -15.931 18.918 16.192 1.00 43.66 135 ILE A C 1
ATOM 1119 O O . ILE A 1 135 ? -15.956 18.957 17.418 1.00 43.66 135 ILE A O 1
ATOM 1123 N N . TYR A 1 136 ? -16.265 19.967 15.441 1.00 41.25 136 TYR A N 1
ATOM 1124 C CA . TYR A 1 136 ? -17.059 21.052 15.990 1.00 41.25 136 TYR A CA 1
ATOM 1125 C C . TYR A 1 136 ? -18.344 20.402 16.512 1.00 41.25 136 TYR A C 1
ATOM 1127 O O . TYR A 1 136 ? -19.071 19.812 15.705 1.00 41.25 136 TYR A O 1
ATOM 1135 N N . PRO A 1 137 ? -18.647 20.458 17.821 1.00 45.75 137 PRO A N 1
ATOM 1136 C CA . PRO A 1 137 ? -19.975 20.090 18.266 1.00 45.75 137 PRO A CA 1
ATOM 1137 C C . PRO A 1 137 ? -20.938 21.022 17.528 1.00 45.75 137 PRO A C 1
ATOM 1139 O O . PRO A 1 137 ? -20.757 22.244 17.535 1.00 45.75 137 PRO A O 1
ATOM 1142 N N . ARG A 1 138 ? -21.910 20.443 16.810 1.00 44.31 138 ARG A N 1
ATOM 1143 C CA . ARG A 1 138 ? -23.013 21.186 16.188 1.00 44.31 138 ARG A CA 1
ATOM 1144 C C . ARG A 1 138 ? -23.528 22.183 17.227 1.00 44.31 138 ARG A C 1
ATOM 1146 O O . ARG A 1 138 ? -24.054 21.769 18.256 1.00 44.31 138 ARG A O 1
ATOM 1153 N N . LYS A 1 139 ? -23.355 23.484 16.975 1.00 43.91 139 LYS A N 1
ATOM 1154 C CA . LYS A 1 139 ? -23.987 24.527 17.785 1.00 43.91 139 LYS A CA 1
ATOM 1155 C C . LYS A 1 139 ? -25.492 24.297 17.705 1.00 43.91 139 LYS A C 1
ATOM 1157 O O . LYS A 1 139 ? -26.089 24.507 16.651 1.00 43.91 139 LYS A O 1
ATOM 1162 N N . VAL A 1 140 ? -26.091 23.841 18.800 1.00 45.91 140 VAL A N 1
ATOM 1163 C CA . VAL A 1 140 ? -27.541 23.880 18.981 1.00 45.91 140 VAL A CA 1
ATOM 1164 C C . VAL A 1 140 ? -27.915 25.359 18.988 1.00 45.91 140 VAL A C 1
ATOM 1166 O O . VAL A 1 140 ? -27.497 26.112 19.867 1.00 45.91 140 VAL A O 1
ATOM 1169 N N . GLY A 1 141 ? -28.604 25.801 17.939 1.00 45.66 141 GLY A N 1
ATOM 1170 C CA . GLY A 1 141 ? -29.059 27.176 17.806 1.00 45.66 141 GLY A CA 1
ATOM 1171 C C . GLY A 1 141 ? -30.114 27.483 18.861 1.00 45.66 141 GLY A C 1
ATOM 1172 O O . GLY A 1 141 ? -31.279 27.145 18.688 1.00 45.66 141 GLY A O 1
ATOM 1173 N N . LEU A 1 142 ? -29.720 28.150 19.944 1.00 43.56 142 LEU A N 1
ATOM 1174 C CA . LEU A 1 142 ? -30.660 28.828 20.830 1.00 43.56 142 LEU A CA 1
ATOM 1175 C C . LEU A 1 142 ? -31.058 30.154 20.175 1.00 43.56 142 LEU A C 1
ATOM 1177 O O . LEU A 1 142 ? -30.443 31.196 20.394 1.00 43.56 142 LEU A O 1
ATOM 1181 N N . THR A 1 143 ? -32.093 30.117 19.337 1.00 45.78 143 THR A N 1
ATOM 1182 C CA . THR A 1 143 ? -32.823 31.320 18.925 1.00 45.78 143 THR A CA 1
ATOM 1183 C C . THR A 1 143 ? -33.544 31.896 20.140 1.00 45.78 143 THR A C 1
ATOM 1185 O O . THR A 1 143 ? -34.647 31.468 20.481 1.00 45.78 143 THR A O 1
ATOM 1188 N N . TYR A 1 144 ? -32.929 32.873 20.803 1.00 45.56 144 TYR A N 1
ATOM 1189 C CA . TYR A 1 144 ? -33.592 33.665 21.833 1.00 45.56 144 TYR A CA 1
ATOM 1190 C C . TYR A 1 144 ? -34.517 34.679 21.140 1.00 45.56 144 TYR A C 1
ATOM 1192 O O . TYR A 1 144 ? -34.073 35.720 20.651 1.00 45.56 144 TYR A O 1
ATOM 1200 N N . LYS A 1 145 ? -35.816 34.367 21.039 1.00 47.78 145 LYS A N 1
ATOM 1201 C CA . LYS A 1 145 ? -36.831 35.347 20.623 1.00 47.78 145 LYS A CA 1
ATOM 1202 C C . LYS A 1 145 ? -36.918 36.431 21.699 1.00 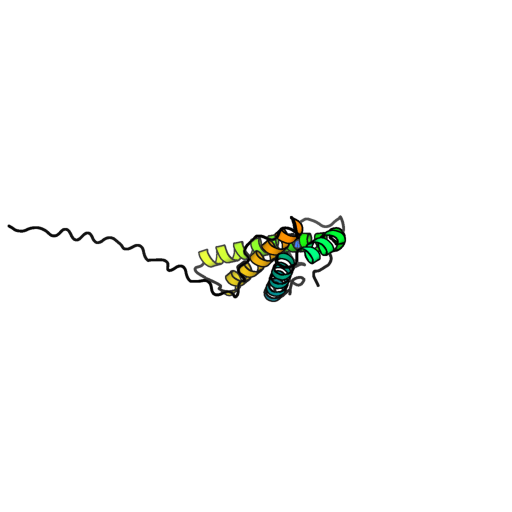47.78 145 LYS A C 1
ATOM 1204 O O . LYS A 1 145 ? -37.525 36.228 22.747 1.00 47.78 145 LYS A O 1
ATOM 1209 N N . ARG A 1 146 ? -36.317 37.592 21.437 1.00 45.28 146 ARG A N 1
ATOM 1210 C CA . ARG A 1 146 ? -36.475 38.800 22.255 1.00 45.28 146 ARG A CA 1
ATOM 1211 C C . ARG A 1 146 ? -37.906 39.316 22.053 1.00 45.28 146 ARG A C 1
ATOM 1213 O O . ARG A 1 146 ? -38.216 39.863 20.998 1.00 45.28 146 ARG A O 1
ATOM 1220 N N . ARG A 1 147 ? -38.796 39.085 23.027 1.00 44.94 147 ARG A N 1
ATOM 1221 C CA . ARG A 1 147 ? -40.105 39.756 23.083 1.00 44.94 147 ARG A CA 1
ATOM 1222 C C . ARG A 1 147 ? -39.858 41.257 23.234 1.00 44.94 147 ARG A C 1
ATOM 1224 O O . ARG A 1 147 ? -39.191 41.679 24.174 1.00 44.94 147 ARG A O 1
ATOM 1231 N N . ARG A 1 148 ? -40.373 42.027 22.280 1.00 44.78 148 ARG A N 1
ATOM 1232 C CA . ARG A 1 148 ? -40.540 43.478 22.368 1.00 44.78 148 ARG A CA 1
ATOM 1233 C C . ARG A 1 148 ? -41.731 43.712 23.300 1.00 44.78 148 ARG A C 1
ATOM 1235 O O . ARG A 1 148 ? -42.794 43.155 23.039 1.00 44.78 148 ARG A O 1
ATOM 1242 N N . ILE A 1 149 ? -41.523 44.434 24.392 1.00 43.44 149 ILE A N 1
ATOM 1243 C CA . ILE A 1 149 ? -42.603 45.049 25.168 1.00 43.44 149 ILE A CA 1
ATOM 1244 C C . ILE A 1 149 ? -42.548 46.538 24.819 1.00 43.44 149 ILE A C 1
ATOM 1246 O O . ILE A 1 149 ? -41.454 47.055 24.577 1.00 43.44 149 ILE A O 1
ATOM 1250 N N . GLU A 1 150 ? -43.743 47.099 24.660 1.00 43.09 150 GLU A N 1
ATOM 1251 C CA . GLU A 1 150 ? -44.101 48.441 24.181 1.00 43.09 150 GLU A CA 1
ATOM 1252 C C . GLU A 1 150 ? -43.309 49.590 24.814 1.00 43.09 150 GLU A C 1
ATOM 1254 O O . GLU A 1 150 ? -42.999 49.514 26.025 1.00 43.09 150 GLU A O 1
#

=== Feature glossary ===
The record interleaves many kinds of information about one protein. Here is each kind framed as the question it answers.

Q: What are the backbone torsion angles?
A: φ (phi) and ψ (psi) are the two rotatable backbone dihedrals per residue: φ is the C(i-1)–N–Cα–C torsion, ψ is the N–Cα–C–N(i+1) torsion, both in degrees on (−180°, 180°]. α-helical residues cluster near (−60°, −45°); β-strand residues near (−120°, +130°). A Ramachandran plot is simply a scatter of (φ, ψ) for every residue.

Q: What is the amino-acid chain?
A: This is the polypeptide sequence — one letter per residue, N-terminus first. Length ranges from a few dozen residues for small domains to over a thousand for large multi-domain proteins.

Q: How mobile is each atom in the crystal?
A: For experimental (PDB) structures, the B-factor (temperature factor) quantifies the positional spread of each atom in the crystal — a combination of thermal vibration and static disorder — in units of Å². High B-factors mark flexible loops or poorly resolved regions; low B-factors mark the rigid, well-ordered core.

Q: Are the domains correctly placed relative to each other?
A: Predicted Aligned Error (PAE) is an AlphaFold confidence matrix: entry (i, j) is the expected error in the position of residue j, in ångströms, when the prediction is superimposed on the true structure at residue i. Low PAE within a block of residues means that block is internally rigid and well-predicted; high PAE between two blocks means their relative placement is uncertain even if each block individually is confident.

Q: How confident is the AlphaFold model at each residue?
A: pLDDT is the predicted lDDT-Cα score: AlphaFold's confidence that the local environment of each residue (all inter-atomic distances within 15 Å) is correctly placed. It is a per-residue number between 0 and 100, with higher meaning more reliable.

Q: What family and function is it annotated with?
A: Functional annotations link the protein to curated databases. InterPro entries identify conserved domains and families by matching the sequence against member-database signatures (Pfam, PROSITE, CDD, …). Gene Ontology (GO) terms describe molecular function, biological process, and cellular component in a controlled vocabulary. CATH places the structure in a hierarchical fold classification (Class/Architecture/Topology/Homologous-superfamily). The organism is the source species.

Q: How big and how compact is the whole molecule?
A: Three whole-structure scalars: the radius of gyration (RMS distance of Cα from centroid, in Å), the count of Cα–Cα contacts (pairs closer than 8 Å and separated by more than four residues in sequence — i.e. tertiary, not local, contacts), and the bounding-box dimensions. Together they distinguish compact globular folds from extended fibres or disordered chains.

Q: What known structures does this most resemble?
A: The Foldseek neighbor list gives the closest experimentally determined structures in the PDB, ranked by structural alignment. TM-score near 1 means near-identical fold; near 0.3 means only rough topology match. This is how one finds what a novel AlphaFold prediction most resembles in the solved-structure universe.

Q: Which residues are buried vs exposed?
A: SASA measures how much of the protein is reachable by solvent. It is computed by rolling a water-sized probe over the atomic surface and summing the exposed area (Å²). Per-residue SASA distinguishes core (buried, low SASA) from surface (exposed, high SASA) residues; total SASA is a whole-molecule size measure.

Q: Which residues are in helices, strands, or loops?
A: Eight-state secondary structure (DSSP): H is the canonical α-helix, G the tighter 3₁₀-helix, I the wider π-helix; E/B are β-structure, T and S are turns and bends, and '-' is everything else. DSSP derives these from the pattern of main-chain N–H···O=C hydrogen bonds, not from the sequence.

Q: Where is each backbone atom in 3D?
A: Structure coordinates are given as an mmCIF _atom_site loop: one row per atom with element, residue name, chain id, sequence number, and x/y/z position in Å. Only the four main-chain atoms per residue are included here; side chains are omitted to keep the record compact.

Q: What if only a Cα trace is available?
A: Three-state secondary structure (P-SEA) collapses the eight DSSP classes into helix (a), strand (b), and coil (c). P-SEA assigns these from Cα geometry alone — distances and angles — without requiring backbone oxygens, so it works on any Cα trace.

Q: What do the rendered images show?
A: The six renders are orthographic views along the three Cartesian axes in both directions. Representation (cartoon, sticks, or surface) and color scheme (sequence-rainbow or by-chain) vary across proteins so the training set covers all the common visualization conventions.

Q: What does the local fold look like, residue by residue?
A: Foldseek's 3Di representation compresses backbone geometry into a per-residue letter drawn from a learned twenty-state alphabet. It captures the tertiary interaction pattern around each residue — which residues are packed against it in space, regardless of where they are in sequence.

Q: What do the diagnostic plots show?
A: The contact map is a binary N×N matrix image: pixel (i, j) is dark where Cα_i and Cα_j are within 8 Å and |i−j|>4. Because the |i−j|>4 filter removes local helical contacts, off-diagonal stripes parallel to the main diagonal indicate parallel β-sheets; stripes perpendicular to it indicate antiparallel β-sheets. The Ramachandran plot scatters every residue's (φ, ψ) pair against the sterically allowed regions. The PAE heatmap renders the predicted-aligned-error matrix.